Protein AF-A0AAE4JII9-F1 (afdb_monomer_lite)

Sequence (72 aa):
MSSSEAATGDARVLNLSAISGVDIEPAPDAAVCGASSCTTAEKLVRGVIDGVGQRVLCGRHMAALVKREVMG

Organism: NCBI:txid2950533

Radius of gyration: 12.1 Å; chains: 1; bounding box: 45×20×25 Å

Secondary structure (DSSP, 8-state):
----TTSHHHHHHHHHTTSTTEEEEE-TT-SS--STT----SSEEEEEETTTEEEEEEHHHHHHHHHHHH--

Foldseek 3Di:
DDDPPPPPQVVLQVVLCVAPQKDKDFDLVAQAAPDPPGRDRPQWIWMQGPPPGIGIHGSVVVSVVCCVPPVD

pLDDT: mean 81.28, std 15.41, range [44.16, 94.62]

Structure (mmCIF, N/CA/C/O backbone):
data_AF-A0AAE4JII9-F1
#
_entry.id   AF-A0AAE4JII9-F1
#
loop_
_atom_site.group_PDB
_atom_site.id
_atom_site.type_symbol
_atom_site.label_atom_id
_atom_site.label_alt_id
_atom_site.label_comp_id
_atom_site.label_asym_id
_atom_site.label_entity_id
_atom_site.label_seq_id
_atom_site.pdbx_PDB_ins_code
_atom_site.Cartn_x
_atom_site.Cartn_y
_atom_site.Cartn_z
_atom_site.occupancy
_atom_site.B_iso_or_equiv
_atom_site.auth_seq_id
_atom_site.auth_comp_id
_atom_site.auth_asym_id
_atom_site.auth_atom_id
_atom_site.pdbx_PDB_model_num
ATOM 1 N N . MET A 1 1 ? 32.888 1.570 2.401 1.00 44.28 1 MET A N 1
ATOM 2 C CA . MET A 1 1 ? 31.803 0.576 2.533 1.00 44.28 1 MET A CA 1
ATOM 3 C C . MET A 1 1 ? 30.629 1.275 3.201 1.00 44.28 1 MET A C 1
ATOM 5 O O . MET A 1 1 ? 30.682 1.443 4.407 1.00 44.28 1 MET A O 1
ATOM 9 N N . SER A 1 2 ? 29.634 1.750 2.448 1.00 50.94 2 SER A N 1
ATOM 10 C CA . SER A 1 2 ? 28.438 2.376 3.040 1.00 50.94 2 SER A CA 1
ATOM 11 C C . SER A 1 2 ? 27.232 2.124 2.148 1.00 50.94 2 SER A C 1
ATOM 13 O O . SER A 1 2 ? 27.052 2.796 1.139 1.00 50.94 2 SER A O 1
ATOM 15 N N . SER A 1 3 ? 26.419 1.135 2.501 1.00 44.16 3 SER A N 1
ATOM 16 C CA . SER A 1 3 ? 25.089 0.923 1.920 1.00 44.16 3 SER A CA 1
ATOM 17 C C . SER A 1 3 ? 24.238 0.178 2.949 1.00 44.16 3 SER A C 1
ATOM 19 O O . SER A 1 3 ? 23.992 -1.015 2.825 1.00 44.16 3 SER A O 1
ATOM 21 N N . SER A 1 4 ? 23.850 0.878 4.018 1.00 52.31 4 SER A N 1
ATOM 22 C CA . SER A 1 4 ? 23.017 0.328 5.104 1.00 52.31 4 SER A CA 1
ATOM 23 C C . SER A 1 4 ? 21.520 0.636 4.940 1.00 52.31 4 SER A C 1
ATOM 25 O O . SER A 1 4 ? 20.745 0.440 5.870 1.00 52.31 4 SER A O 1
ATOM 27 N N . GLU A 1 5 ? 21.065 1.077 3.766 1.00 47.53 5 GLU A N 1
ATOM 28 C CA . GLU A 1 5 ? 19.671 1.498 3.539 1.00 47.53 5 GLU A CA 1
ATOM 29 C C . GLU A 1 5 ? 18.781 0.376 2.978 1.00 47.53 5 GLU A C 1
ATOM 31 O O . GLU A 1 5 ? 17.927 0.595 2.124 1.00 47.53 5 GLU A O 1
ATOM 36 N N . ALA A 1 6 ? 18.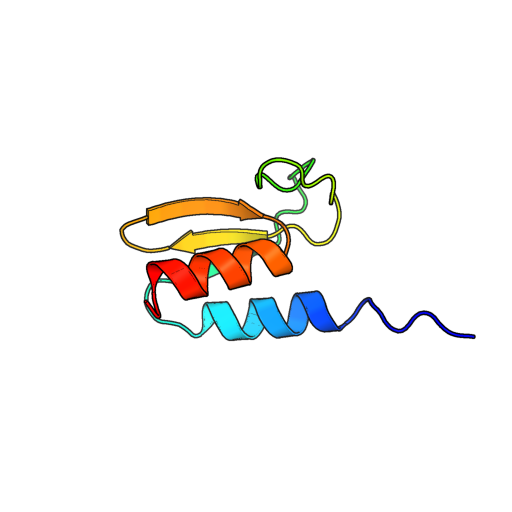980 -0.860 3.443 1.00 46.25 6 ALA A N 1
ATOM 37 C CA . ALA A 1 6 ? 18.160 -1.998 3.031 1.00 46.25 6 ALA A CA 1
ATOM 38 C C . ALA A 1 6 ? 17.280 -2.571 4.155 1.00 46.25 6 ALA A C 1
ATOM 40 O O . ALA A 1 6 ? 16.239 -3.149 3.850 1.00 46.25 6 ALA A O 1
ATOM 41 N N . ALA A 1 7 ? 17.642 -2.398 5.429 1.00 47.28 7 ALA A N 1
ATOM 42 C CA . ALA A 1 7 ? 16.989 -3.110 6.534 1.00 47.28 7 ALA A CA 1
ATOM 43 C C . ALA A 1 7 ? 15.746 -2.403 7.117 1.00 47.28 7 ALA A C 1
ATOM 45 O O . ALA A 1 7 ? 14.948 -3.016 7.820 1.00 47.28 7 ALA A O 1
ATOM 46 N N . THR A 1 8 ? 15.548 -1.114 6.837 1.00 50.41 8 THR A N 1
ATOM 47 C CA . THR A 1 8 ? 14.500 -0.300 7.482 1.00 50.41 8 THR A CA 1
ATOM 48 C C . THR A 1 8 ? 13.111 -0.448 6.859 1.00 50.41 8 THR A C 1
ATOM 50 O O . THR A 1 8 ? 12.121 -0.093 7.501 1.00 50.41 8 THR A O 1
ATOM 53 N N . GLY A 1 9 ? 13.021 -0.954 5.625 1.00 50.72 9 GLY A N 1
ATOM 54 C CA . GLY A 1 9 ? 11.748 -1.200 4.938 1.00 50.72 9 GLY A CA 1
ATOM 55 C C . GLY A 1 9 ? 10.992 -2.383 5.539 1.00 50.72 9 GLY A C 1
ATOM 56 O O . GLY A 1 9 ? 9.849 -2.222 5.961 1.00 50.72 9 GLY A O 1
ATOM 57 N N . ASP A 1 10 ? 11.663 -3.530 5.655 1.00 57.16 10 ASP A N 1
ATOM 58 C CA . ASP A 1 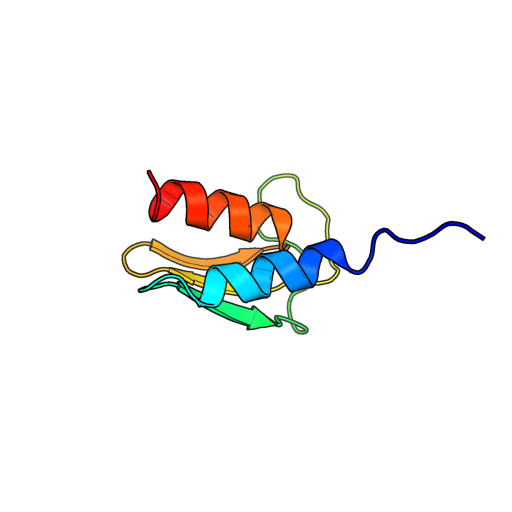10 ? 11.097 -4.774 6.188 1.00 57.16 10 ASP A CA 1
ATOM 59 C C . ASP A 1 10 ? 10.676 -4.653 7.653 1.00 57.16 10 ASP A C 1
ATOM 61 O O . ASP A 1 10 ? 9.548 -4.985 8.005 1.00 57.16 10 ASP A O 1
ATOM 65 N N . ALA A 1 11 ? 11.533 -4.086 8.510 1.00 56.97 11 ALA A N 1
ATOM 66 C CA . ALA A 1 11 ? 11.217 -3.937 9.931 1.00 56.97 11 ALA A CA 1
ATOM 67 C C . ALA A 1 11 ? 9.979 -3.055 10.176 1.00 56.97 11 ALA A C 1
ATOM 69 O O . ALA A 1 11 ? 9.209 -3.300 11.106 1.00 56.97 11 ALA A O 1
ATOM 70 N N . ARG A 1 12 ? 9.761 -2.027 9.341 1.00 62.66 12 ARG A N 1
ATOM 71 C CA . ARG A 1 12 ? 8.561 -1.184 9.434 1.00 62.66 12 ARG A CA 1
ATOM 72 C C . ARG A 1 12 ? 7.315 -1.923 8.979 1.00 62.66 12 ARG A C 1
ATOM 74 O O . ARG A 1 12 ? 6.293 -1.778 9.631 1.00 62.66 12 ARG A O 1
ATOM 81 N N . VAL A 1 13 ? 7.401 -2.710 7.909 1.00 63.28 13 VAL A N 1
ATOM 82 C CA . VAL A 1 13 ? 6.264 -3.499 7.424 1.00 63.28 13 VAL A CA 1
ATOM 83 C C . VAL A 1 13 ? 5.851 -4.560 8.443 1.00 63.28 13 VAL A C 1
ATOM 85 O O . VAL A 1 13 ? 4.670 -4.662 8.750 1.00 63.28 13 VAL A O 1
ATOM 88 N N . LEU A 1 14 ? 6.812 -5.271 9.036 1.00 63.53 14 LEU A N 1
ATOM 89 C CA . LEU A 1 14 ? 6.540 -6.291 10.054 1.00 63.53 14 LEU A CA 1
ATOM 90 C C . LEU A 1 14 ? 5.806 -5.726 11.283 1.00 63.53 14 LEU A C 1
ATOM 92 O O . LEU A 1 14 ? 4.967 -6.407 11.862 1.00 63.53 14 LEU A O 1
ATOM 96 N N . ASN A 1 15 ? 6.082 -4.474 11.667 1.00 70.44 15 ASN A N 1
ATOM 97 C CA . ASN A 1 15 ? 5.359 -3.812 12.760 1.00 70.44 15 ASN A CA 1
ATOM 98 C C . ASN A 1 15 ? 3.915 -3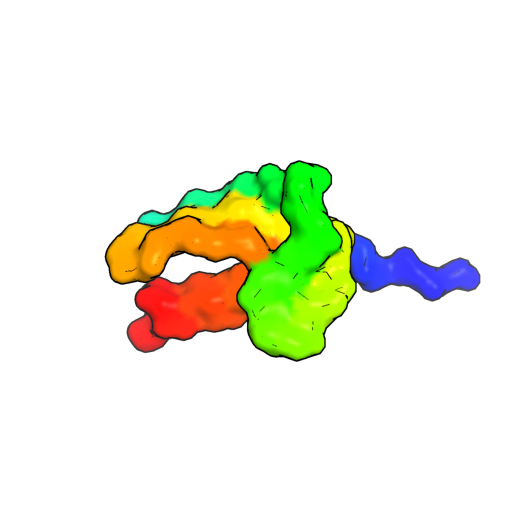.434 12.392 1.00 70.44 15 ASN A C 1
ATOM 100 O O . ASN A 1 15 ? 3.081 -3.307 13.282 1.00 70.44 15 ASN A O 1
ATOM 104 N N . LEU A 1 16 ? 3.606 -3.235 11.108 1.00 71.56 16 LEU A N 1
ATOM 105 C CA . LEU A 1 16 ? 2.260 -2.859 10.668 1.00 71.56 16 LEU A CA 1
ATOM 106 C C . LEU A 1 16 ? 1.302 -4.054 10.667 1.00 71.56 16 LEU A C 1
ATOM 108 O O . LEU A 1 16 ? 0.139 -3.867 10.999 1.00 71.56 16 LEU A O 1
ATOM 112 N N . SER A 1 17 ? 1.785 -5.266 10.376 1.00 72.25 17 SER A N 1
ATOM 113 C CA . SER A 1 17 ? 0.973 -6.495 10.439 1.00 72.25 17 SER A CA 1
ATOM 114 C C . SER A 1 17 ? 0.495 -6.844 11.857 1.00 72.25 17 SER A C 1
ATOM 116 O O . SER A 1 17 ? -0.345 -7.717 12.034 1.00 72.25 17 SER A O 1
ATOM 118 N N . ALA A 1 18 ? 1.043 -6.195 12.891 1.00 79.44 18 ALA A N 1
ATOM 119 C CA . ALA A 1 18 ? 0.583 -6.352 14.271 1.00 79.44 18 ALA A CA 1
ATOM 120 C C . ALA A 1 18 ? -0.657 -5.494 14.593 1.00 79.44 18 ALA A C 1
ATOM 122 O O . ALA A 1 18 ? -1.231 -5.620 15.675 1.00 79.44 18 ALA A O 1
ATOM 123 N N . ILE A 1 19 ? -1.057 -4.598 13.687 1.00 82.81 19 ILE A N 1
ATOM 124 C CA . ILE A 1 19 ? -2.224 -3.734 13.854 1.00 82.81 19 ILE A CA 1
ATOM 125 C C . ILE A 1 19 ? -3.473 -4.528 13.459 1.00 82.81 19 ILE A C 1
ATOM 127 O O . ILE A 1 19 ? -3.535 -5.105 12.378 1.00 82.81 19 ILE A O 1
ATOM 131 N N . SER A 1 20 ? -4.486 -4.559 14.329 1.00 85.50 20 SER A N 1
ATOM 132 C CA . SER A 1 20 ? -5.743 -5.255 14.033 1.00 85.50 20 SER A CA 1
ATOM 133 C C . SER A 1 20 ? -6.411 -4.687 12.777 1.00 85.50 20 SER A C 1
ATOM 135 O O . SER A 1 20 ? -6.572 -3.473 12.660 1.00 85.50 20 SER A O 1
ATOM 137 N N . GLY A 1 21 ? -6.803 -5.574 11.859 1.00 85.94 21 GLY A N 1
ATOM 138 C CA . GLY A 1 21 ? -7.395 -5.211 10.567 1.00 85.94 21 GLY A CA 1
ATOM 139 C C . GLY A 1 21 ? -6.377 -4.832 9.487 1.00 85.94 21 GLY A C 1
ATOM 140 O O . GLY A 1 21 ? -6.755 -4.201 8.501 1.00 85.94 21 GLY A O 1
ATOM 141 N N . VAL A 1 22 ? -5.095 -5.173 9.675 1.00 90.00 22 VAL A N 1
ATOM 142 C CA . VAL A 1 22 ? -4.022 -4.958 8.696 1.00 90.00 22 VAL A CA 1
ATOM 143 C C . VAL A 1 22 ? -3.255 -6.258 8.463 1.00 90.00 22 VAL A C 1
ATOM 145 O O . VAL A 1 22 ? -2.465 -6.678 9.304 1.00 90.00 22 VAL A O 1
ATOM 148 N N . ASP A 1 23 ? -3.416 -6.843 7.280 1.00 91.50 23 ASP A N 1
ATOM 149 C CA . ASP A 1 23 ? -2.600 -7.963 6.810 1.00 91.50 23 ASP A CA 1
ATOM 150 C C . ASP A 1 23 ? -1.587 -7.464 5.789 1.00 91.50 23 ASP A C 1
ATOM 152 O O . ASP A 1 23 ? -1.936 -6.715 4.875 1.00 91.50 23 ASP A O 1
ATOM 156 N N . ILE A 1 24 ? -0.320 -7.860 5.926 1.00 91.06 24 ILE A N 1
ATOM 157 C CA . ILE A 1 24 ? 0.720 -7.487 4.964 1.00 91.06 24 ILE A CA 1
ATOM 158 C C . ILE A 1 24 ? 1.594 -8.679 4.615 1.00 91.06 24 ILE A C 1
ATOM 160 O O . ILE A 1 24 ? 2.172 -9.326 5.487 1.00 91.06 24 ILE A O 1
ATOM 164 N N . GLU A 1 25 ? 1.753 -8.886 3.313 1.00 91.56 25 GLU A N 1
ATOM 165 C CA . GLU A 1 25 ? 2.507 -9.981 2.719 1.00 91.56 25 GLU A CA 1
ATOM 166 C C . GLU A 1 25 ? 3.512 -9.436 1.691 1.00 91.56 25 GLU A C 1
ATOM 168 O O . GLU A 1 25 ? 3.254 -8.408 1.052 1.00 91.56 25 GLU A O 1
ATOM 173 N N . PRO A 1 26 ? 4.654 -10.105 1.464 1.00 90.75 26 PRO A N 1
ATOM 174 C CA . PRO A 1 26 ? 5.522 -9.791 0.333 1.00 90.75 26 PRO A CA 1
ATOM 175 C C . PRO A 1 26 ? 4.782 -9.945 -1.006 1.00 90.75 26 PRO A C 1
ATOM 177 O O . PRO A 1 26 ? 4.063 -10.918 -1.213 1.00 90.75 26 PRO A O 1
ATOM 180 N N . ALA A 1 27 ? 5.003 -9.018 -1.942 1.00 90.69 27 ALA A N 1
ATOM 181 C CA . ALA A 1 27 ? 4.439 -9.063 -3.295 1.00 90.69 27 ALA A CA 1
ATOM 182 C C . ALA A 1 27 ? 5.557 -9.157 -4.350 1.00 90.69 27 ALA A C 1
ATOM 184 O O . ALA A 1 27 ? 5.838 -8.168 -5.032 1.00 90.69 27 ALA A O 1
ATOM 185 N N . PRO A 1 28 ? 6.242 -10.311 -4.476 1.00 86.44 28 PRO A N 1
ATOM 186 C CA . PRO A 1 28 ? 7.347 -10.474 -5.424 1.00 86.44 28 PRO A CA 1
ATOM 187 C C . PRO A 1 28 ? 6.885 -10.452 -6.890 1.00 86.44 28 PRO A C 1
ATOM 189 O O . PRO A 1 28 ? 7.695 -10.245 -7.786 1.00 86.44 28 PRO A O 1
ATOM 192 N N . ASP A 1 29 ? 5.592 -10.670 -7.130 1.00 89.06 29 ASP A N 1
ATOM 193 C CA . ASP A 1 29 ? 4.937 -10.626 -8.438 1.00 89.06 29 ASP A CA 1
ATOM 194 C C . ASP A 1 29 ? 4.620 -9.198 -8.912 1.00 89.06 29 ASP A C 1
ATOM 196 O O . ASP A 1 29 ? 4.259 -8.982 -10.070 1.00 89.06 29 ASP A O 1
ATOM 200 N N . ALA A 1 30 ? 4.743 -8.208 -8.029 1.00 89.19 30 ALA A N 1
ATOM 201 C CA . ALA A 1 30 ? 4.419 -6.832 -8.344 1.00 89.19 30 ALA A CA 1
ATOM 202 C C . ALA A 1 30 ? 5.546 -6.139 -9.119 1.00 89.19 30 ALA A C 1
ATOM 204 O O . ALA A 1 30 ? 6.705 -6.163 -8.718 1.00 89.19 30 ALA A O 1
ATOM 205 N N . ALA A 1 31 ? 5.186 -5.457 -10.208 1.00 89.00 31 ALA A N 1
ATOM 206 C CA . ALA A 1 31 ? 6.156 -4.743 -11.036 1.00 89.00 31 ALA A CA 1
ATOM 207 C C . ALA A 1 31 ? 6.603 -3.408 -10.416 1.00 89.00 31 ALA A C 1
ATOM 209 O O . ALA A 1 31 ? 7.778 -3.058 -10.481 1.00 89.00 31 ALA A O 1
ATOM 210 N N . VAL A 1 32 ? 5.665 -2.643 -9.845 1.00 92.44 32 VAL A N 1
ATOM 211 C CA . VAL A 1 32 ? 5.912 -1.309 -9.277 1.00 92.44 32 VAL A CA 1
ATOM 212 C C . VAL A 1 32 ? 4.944 -0.999 -8.136 1.00 92.44 32 VAL A C 1
ATOM 214 O O . VAL A 1 32 ? 3.839 -1.537 -8.059 1.00 92.44 32 VAL A O 1
ATOM 217 N N . CYS A 1 33 ? 5.349 -0.089 -7.257 1.00 93.88 33 CYS A N 1
ATOM 218 C CA . CYS A 1 33 ? 4.500 0.482 -6.221 1.00 93.88 33 CYS A CA 1
ATOM 219 C C . CYS A 1 33 ? 3.287 1.201 -6.837 1.00 93.88 33 CYS A C 1
ATOM 221 O O . CYS A 1 33 ? 3.444 2.090 -7.666 1.00 93.88 33 CYS A O 1
ATOM 223 N N . GLY A 1 34 ? 2.075 0.891 -6.366 1.00 92.69 34 GLY A N 1
ATOM 224 C CA . GLY A 1 34 ? 0.829 1.497 -6.854 1.00 92.69 34 GLY A CA 1
ATOM 225 C C . GLY A 1 34 ? 0.548 2.926 -6.366 1.00 92.69 34 GLY A C 1
ATOM 226 O O . GLY A 1 34 ? -0.526 3.459 -6.635 1.00 92.69 34 GLY A O 1
ATOM 227 N N . ALA A 1 35 ? 1.468 3.548 -5.623 1.00 91.00 35 ALA A N 1
ATOM 228 C CA . ALA A 1 35 ? 1.347 4.954 -5.241 1.00 91.00 35 ALA A CA 1
ATOM 229 C C . ALA A 1 35 ? 1.640 5.855 -6.445 1.00 91.00 35 ALA A C 1
ATOM 231 O O . ALA A 1 35 ? 2.664 5.686 -7.111 1.00 91.00 35 ALA A O 1
ATOM 232 N N . SER A 1 36 ? 0.781 6.850 -6.677 1.00 88.50 36 SER A N 1
ATOM 233 C CA . SER A 1 36 ? 0.982 7.845 -7.731 1.00 88.50 36 SER A CA 1
ATOM 234 C C . SER A 1 36 ? 2.383 8.451 -7.644 1.00 88.50 36 SER A C 1
ATOM 236 O O . SER A 1 36 ? 2.818 8.873 -6.571 1.00 88.50 36 SER A O 1
ATOM 238 N N . SER A 1 37 ? 3.080 8.488 -8.780 1.00 88.31 37 SER A N 1
ATOM 239 C CA . SER A 1 37 ? 4.429 9.058 -8.917 1.00 88.31 37 SER A CA 1
ATOM 240 C C . SER A 1 37 ? 5.559 8.269 -8.234 1.00 88.31 37 SER A C 1
ATOM 242 O O . SER A 1 37 ? 6.697 8.735 -8.223 1.00 88.31 37 SER A O 1
ATOM 244 N N . CYS A 1 38 ? 5.290 7.083 -7.678 1.00 91.00 38 CYS A N 1
ATOM 245 C CA . CYS A 1 38 ? 6.325 6.211 -7.130 1.00 91.00 38 CYS A CA 1
ATOM 246 C C . CYS A 1 38 ? 6.802 5.203 -8.180 1.00 91.00 38 CYS A C 1
ATOM 248 O O . CYS A 1 38 ? 6.004 4.482 -8.765 1.00 91.00 38 CYS A O 1
ATOM 250 N N . THR A 1 39 ? 8.116 5.118 -8.379 1.00 90.06 39 THR A N 1
ATOM 251 C CA . THR A 1 39 ? 8.747 4.181 -9.324 1.00 90.06 39 THR A CA 1
ATOM 252 C C . THR A 1 39 ? 9.460 3.019 -8.630 1.00 90.06 39 THR A C 1
ATOM 254 O O . THR A 1 39 ? 10.185 2.266 -9.273 1.00 90.06 39 THR A O 1
ATOM 257 N N . THR A 1 40 ? 9.291 2.862 -7.313 1.00 89.12 40 THR A N 1
ATOM 258 C CA . THR A 1 40 ? 9.909 1.763 -6.563 1.00 89.12 40 THR A CA 1
ATOM 259 C C . THR A 1 40 ? 9.357 0.424 -7.047 1.00 89.12 40 THR A C 1
ATOM 261 O O . THR A 1 40 ? 8.146 0.217 -7.005 1.00 89.12 40 THR A O 1
ATOM 264 N N . ALA A 1 41 ? 10.250 -0.474 -7.460 1.00 86.88 41 ALA A N 1
ATOM 265 C CA . ALA A 1 41 ? 9.934 -1.838 -7.894 1.00 86.88 41 ALA A CA 1
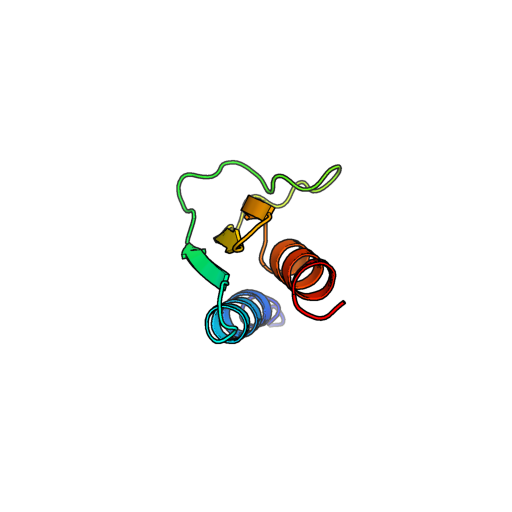ATOM 266 C C . ALA A 1 41 ? 10.415 -2.914 -6.902 1.00 86.88 41 ALA A C 1
ATOM 268 O O . ALA A 1 41 ? 10.090 -4.086 -7.039 1.00 86.88 41 ALA A O 1
ATOM 269 N N . GLU A 1 42 ? 11.188 -2.528 -5.888 1.00 84.31 42 GLU A N 1
ATOM 270 C CA . GLU A 1 42 ? 11.783 -3.458 -4.929 1.00 84.31 42 GLU A CA 1
ATOM 271 C C . GLU A 1 42 ? 11.039 -3.435 -3.592 1.00 84.31 42 GLU A C 1
ATOM 273 O O . GLU A 1 42 ? 10.501 -2.401 -3.183 1.00 84.31 42 GLU A O 1
ATOM 278 N N . LYS A 1 43 ? 11.055 -4.573 -2.881 1.00 86.56 43 LYS A N 1
ATOM 279 C CA . LYS A 1 43 ? 10.467 -4.724 -1.533 1.00 86.56 43 LYS A CA 1
ATOM 280 C C . LYS A 1 43 ? 9.011 -4.255 -1.481 1.00 86.56 43 LYS A C 1
ATOM 282 O O . LYS A 1 43 ? 8.593 -3.507 -0.590 1.00 86.56 43 LYS A O 1
ATOM 287 N N . LEU A 1 44 ? 8.263 -4.655 -2.505 1.00 91.50 44 LEU A N 1
ATOM 288 C CA . LEU A 1 44 ? 6.838 -4.405 -2.600 1.00 91.50 44 LEU A CA 1
ATOM 289 C C . LEU A 1 44 ? 6.086 -5.367 -1.695 1.00 91.50 44 LEU A C 1
ATOM 291 O O . LEU A 1 44 ? 6.465 -6.525 -1.517 1.00 91.50 44 LEU A O 1
ATOM 295 N N . VAL A 1 45 ? 5.013 -4.847 -1.122 1.00 93.25 45 VAL A N 1
ATOM 296 C CA . VAL A 1 45 ? 4.164 -5.565 -0.190 1.00 93.25 45 VAL A CA 1
ATOM 297 C C . VAL A 1 45 ? 2.716 -5.398 -0.604 1.00 93.25 45 VAL A C 1
ATOM 299 O O . VAL A 1 45 ? 2.296 -4.329 -1.061 1.00 93.25 45 VAL A O 1
ATOM 302 N N . ARG A 1 46 ? 1.955 -6.474 -0.461 1.00 94.12 46 ARG A N 1
ATOM 303 C CA . ARG A 1 46 ? 0.511 -6.507 -0.619 1.00 94.12 46 ARG A CA 1
ATOM 304 C C . ARG A 1 46 ? -0.082 -6.344 0.767 1.00 94.12 46 ARG A C 1
ATOM 306 O O . ARG A 1 46 ? 0.119 -7.197 1.620 1.00 94.12 46 ARG A O 1
ATOM 313 N N . GLY A 1 47 ? -0.744 -5.219 0.993 1.00 92.75 47 GLY A N 1
ATOM 314 C CA . GLY A 1 47 ? -1.444 -4.942 2.239 1.00 92.75 47 GLY A CA 1
ATOM 315 C C . GLY A 1 47 ? -2.945 -5.003 2.026 1.00 92.75 47 GLY A C 1
ATOM 316 O O . GLY A 1 47 ? -3.445 -4.448 1.043 1.00 92.75 47 GLY A O 1
ATOM 317 N N . VAL A 1 48 ? -3.646 -5.654 2.941 1.00 94.31 48 VAL A N 1
ATOM 318 C CA . VAL A 1 48 ? -5.100 -5.634 3.072 1.00 94.31 48 VAL A CA 1
ATOM 319 C C . VAL A 1 48 ? -5.421 -4.860 4.343 1.00 94.31 48 VAL A C 1
ATOM 321 O O . VAL A 1 48 ? -4.886 -5.166 5.403 1.00 94.31 48 VAL A O 1
ATOM 324 N N . ILE A 1 49 ? -6.249 -3.824 4.217 1.00 91.75 49 ILE A N 1
ATOM 325 C CA . ILE A 1 49 ? -6.726 -3.033 5.353 1.00 91.75 49 ILE A CA 1
ATOM 326 C C . ILE A 1 49 ? -8.248 -3.148 5.393 1.00 91.75 49 ILE A C 1
ATOM 328 O O . ILE A 1 49 ? -8.922 -2.835 4.402 1.00 91.75 49 ILE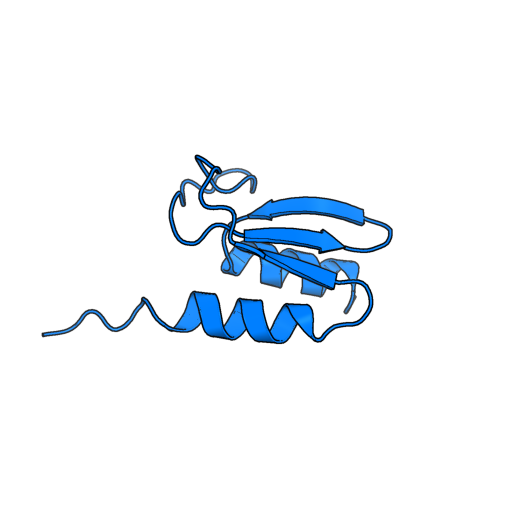 A O 1
ATOM 332 N N . ASP A 1 50 ? -8.787 -3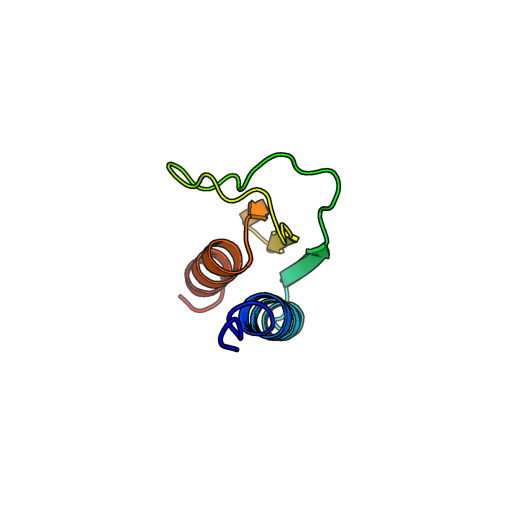.581 6.528 1.00 89.19 50 ASP A N 1
ATOM 333 C CA . ASP A 1 50 ? -10.226 -3.727 6.733 1.00 89.19 50 ASP A CA 1
ATOM 334 C C . ASP A 1 50 ? -10.957 -2.400 6.492 1.00 89.19 50 ASP A C 1
ATOM 336 O O . ASP A 1 50 ? -10.560 -1.340 6.969 1.00 89.19 50 ASP A O 1
ATOM 340 N N . GLY A 1 51 ? -12.030 -2.445 5.698 1.00 86.81 51 GLY A N 1
ATOM 341 C CA . GLY A 1 51 ? -12.808 -1.257 5.327 1.00 86.81 51 GLY A CA 1
ATOM 342 C C . GLY A 1 51 ? -12.198 -0.379 4.223 1.00 86.81 51 GLY A C 1
ATOM 343 O O . GLY A 1 51 ? -12.894 0.491 3.705 1.00 86.81 51 GLY A O 1
ATOM 344 N N . VAL A 1 52 ? -10.954 -0.632 3.798 1.00 88.31 52 VAL A N 1
ATOM 345 C CA . VAL A 1 52 ? -10.269 0.121 2.722 1.00 88.31 52 VAL A CA 1
ATOM 346 C C . VAL A 1 52 ? -10.013 -0.754 1.495 1.00 88.31 52 VAL A C 1
ATOM 348 O O . VAL A 1 52 ? -10.148 -0.301 0.355 1.00 88.31 52 VAL A O 1
ATOM 351 N N . GLY A 1 53 ? -9.639 -2.015 1.719 1.00 90.81 53 GLY A N 1
ATOM 352 C CA . GLY A 1 53 ? -9.328 -2.996 0.684 1.00 90.81 53 GLY A CA 1
ATOM 353 C C . GLY A 1 53 ? -7.830 -3.256 0.502 1.00 90.81 53 GLY A C 1
ATOM 354 O O . GLY A 1 53 ? -6.997 -2.915 1.340 1.00 90.81 53 GLY A O 1
ATOM 355 N N . GLN A 1 54 ? -7.493 -3.902 -0.616 1.00 94.06 54 GLN A N 1
ATOM 356 C CA . GLN A 1 54 ? -6.142 -4.380 -0.914 1.00 94.06 54 GLN A CA 1
ATOM 357 C C . GLN A 1 54 ? -5.348 -3.383 -1.769 1.00 94.06 54 GLN A C 1
ATOM 359 O O . GLN A 1 54 ? -5.841 -2.867 -2.776 1.00 94.06 54 GLN A O 1
ATOM 364 N N . ARG A 1 55 ? -4.076 -3.159 -1.425 1.00 93.44 55 ARG A N 1
ATOM 365 C CA . ARG A 1 55 ? -3.134 -2.319 -2.182 1.00 93.44 55 ARG A CA 1
ATOM 366 C C . ARG A 1 55 ? -1.762 -2.981 -2.261 1.00 93.44 55 ARG A C 1
ATOM 368 O O . ARG A 1 55 ? -1.322 -3.625 -1.316 1.00 93.44 55 ARG A O 1
ATOM 375 N N . VAL A 1 56 ? -1.057 -2.759 -3.368 1.00 94.62 56 VAL A N 1
ATOM 376 C CA . VAL A 1 56 ? 0.352 -3.147 -3.515 1.00 94.62 56 VAL A CA 1
ATOM 377 C C . VAL A 1 56 ? 1.213 -1.894 -3.521 1.00 94.62 56 VAL A C 1
ATOM 379 O O . VAL A 1 56 ? 1.082 -1.044 -4.402 1.00 94.62 56 VAL A O 1
ATOM 382 N N . LEU A 1 57 ? 2.069 -1.753 -2.514 1.00 93.75 57 LEU A N 1
ATOM 383 C CA . LEU A 1 57 ? 2.871 -0.554 -2.279 1.00 93.75 57 LEU A CA 1
ATOM 384 C C . LEU A 1 57 ? 4.271 -0.938 -1.801 1.00 93.75 57 LEU A C 1
ATOM 386 O O . LEU A 1 57 ? 4.488 -2.030 -1.286 1.00 93.75 57 LEU A O 1
ATOM 390 N N . CYS A 1 58 ? 5.231 -0.022 -1.913 1.00 92.19 58 CYS A N 1
ATOM 391 C CA . CYS A 1 58 ? 6.480 -0.159 -1.169 1.00 92.19 58 CYS A CA 1
ATOM 392 C C . CYS A 1 58 ? 6.236 0.093 0.330 1.00 92.19 58 CYS A C 1
ATOM 394 O O . CYS A 1 58 ? 5.293 0.800 0.705 1.00 92.19 58 CYS A O 1
ATOM 396 N N . GLY A 1 59 ? 7.117 -0.419 1.196 1.00 88.81 59 GLY A N 1
ATOM 397 C CA . GLY A 1 59 ? 6.945 -0.321 2.654 1.00 88.81 59 GLY A CA 1
ATOM 398 C C . GLY A 1 59 ? 6.722 1.106 3.181 1.00 88.81 59 GLY A C 1
ATOM 399 O O . GLY A 1 59 ? 5.947 1.312 4.114 1.00 88.81 59 GLY A O 1
ATOM 400 N N . ARG A 1 60 ? 7.317 2.126 2.541 1.00 89.75 60 ARG A N 1
ATOM 401 C CA . ARG A 1 60 ? 7.091 3.541 2.892 1.00 89.75 60 ARG A CA 1
ATOM 402 C C . ARG A 1 60 ? 5.638 3.972 2.672 1.00 89.75 60 ARG A C 1
ATOM 404 O O . ARG A 1 60 ? 5.060 4.610 3.548 1.00 89.75 60 ARG A O 1
ATOM 411 N N . HIS A 1 61 ? 5.072 3.673 1.504 1.00 93.12 61 HIS A N 1
ATOM 412 C CA . HIS A 1 61 ? 3.705 4.074 1.170 1.00 93.12 61 HIS A CA 1
ATOM 413 C C . HIS A 1 61 ? 2.672 3.214 1.896 1.00 93.12 61 HIS A C 1
ATOM 415 O O . HIS A 1 61 ? 1.642 3.748 2.293 1.00 93.12 61 HIS A O 1
ATOM 421 N N . MET A 1 62 ? 2.975 1.936 2.150 1.00 91.56 62 MET A N 1
ATOM 422 C CA . MET A 1 62 ? 2.127 1.087 2.987 1.00 91.56 62 MET A CA 1
ATOM 423 C C . MET A 1 62 ? 2.011 1.643 4.411 1.00 91.56 62 MET A C 1
ATOM 425 O O . MET A 1 62 ? 0.907 1.838 4.905 1.00 91.56 62 MET A O 1
ATOM 429 N N . ALA A 1 63 ? 3.133 2.012 5.040 1.00 89.12 63 ALA A N 1
ATOM 430 C CA . ALA A 1 63 ? 3.118 2.624 6.370 1.00 89.12 63 ALA A CA 1
ATOM 431 C C . ALA A 1 63 ? 2.328 3.941 6.412 1.00 89.12 63 ALA A C 1
ATOM 433 O O . ALA A 1 63 ? 1.610 4.207 7.373 1.00 89.12 63 ALA A O 1
ATOM 434 N N . ALA A 1 64 ? 2.449 4.767 5.369 1.00 89.50 64 ALA A N 1
ATOM 435 C CA . ALA A 1 64 ? 1.692 6.011 5.263 1.00 89.50 64 ALA A CA 1
ATOM 436 C C . ALA A 1 64 ? 0.182 5.766 5.099 1.00 89.50 64 ALA A C 1
ATOM 438 O O . ALA A 1 64 ? -0.609 6.501 5.687 1.00 89.50 64 ALA A O 1
ATOM 439 N N . LEU A 1 65 ? -0.204 4.742 4.328 1.00 89.75 65 LEU A N 1
ATOM 440 C CA . LEU A 1 65 ? -1.597 4.342 4.146 1.00 89.75 65 LEU A CA 1
ATOM 441 C C . LEU A 1 65 ? -2.189 3.820 5.457 1.00 89.75 65 LEU A C 1
ATOM 443 O O . LEU A 1 65 ? -3.178 4.367 5.923 1.00 89.75 65 LEU A O 1
ATOM 447 N N . VAL A 1 66 ? -1.547 2.841 6.098 1.00 89.25 66 VAL A N 1
ATOM 448 C CA . VAL A 1 66 ? -2.022 2.278 7.374 1.00 89.25 66 VAL A CA 1
ATOM 449 C C . VAL A 1 66 ? -2.162 3.366 8.439 1.00 89.25 66 VAL A C 1
ATOM 451 O O . VAL A 1 66 ? -3.183 3.445 9.114 1.00 89.25 66 VAL A O 1
ATOM 454 N N . LYS A 1 67 ? -1.183 4.274 8.546 1.00 88.62 67 LYS A N 1
ATOM 455 C CA . LYS A 1 67 ? -1.266 5.398 9.484 1.00 88.62 67 LYS A CA 1
ATOM 456 C C . LYS A 1 67 ? -2.470 6.306 9.214 1.00 88.62 67 LYS A C 1
ATOM 458 O O . LYS A 1 67 ? -3.053 6.807 10.166 1.00 88.62 67 LYS A O 1
ATOM 463 N N . ARG A 1 68 ? -2.817 6.547 7.947 1.00 87.88 68 ARG A N 1
ATOM 464 C CA . ARG A 1 68 ? -3.962 7.388 7.574 1.00 87.88 68 ARG A CA 1
ATOM 465 C C . ARG A 1 68 ? -5.292 6.713 7.892 1.00 87.88 68 ARG A C 1
ATOM 467 O O . ARG A 1 68 ? -6.180 7.374 8.407 1.00 87.88 68 ARG A O 1
ATOM 474 N N . GLU A 1 69 ? -5.425 5.444 7.531 1.00 89.44 69 GLU A N 1
ATOM 475 C CA . GLU A 1 69 ? -6.721 4.762 7.547 1.00 89.44 69 GLU A CA 1
ATOM 476 C C . GLU A 1 69 ? -7.042 4.123 8.904 1.00 89.44 69 GLU A C 1
ATOM 478 O O . GLU A 1 69 ? -8.207 4.011 9.261 1.00 89.44 69 GLU A O 1
ATOM 483 N N . VAL A 1 70 ? -6.023 3.713 9.670 1.00 85.19 70 VAL A N 1
ATOM 484 C CA . VAL A 1 70 ? -6.209 2.948 10.919 1.00 85.19 70 VAL A CA 1
ATOM 485 C C . VAL A 1 70 ? -5.880 3.762 12.170 1.00 85.19 70 VAL A C 1
ATOM 487 O O . VAL A 1 70 ? -6.461 3.534 13.225 1.00 85.19 70 VAL A O 1
ATOM 490 N N . MET A 1 71 ? -4.943 4.710 12.075 1.00 77.19 71 MET A N 1
ATOM 491 C CA . MET A 1 71 ? -4.498 5.532 13.214 1.00 77.19 71 MET A CA 1
ATOM 492 C C . MET A 1 71 ? -4.960 6.996 13.126 1.00 77.19 71 MET A C 1
ATOM 494 O O . MET A 1 71 ? -4.439 7.830 13.870 1.00 77.19 71 MET A O 1
ATOM 498 N N . GLY A 1 72 ? -5.836 7.307 12.165 1.00 62.59 72 GLY A N 1
ATOM 499 C CA . GLY A 1 72 ? -6.393 8.642 11.929 1.00 62.59 72 GLY A CA 1
ATOM 500 C C . GLY A 1 72 ? -7.330 9.113 13.030 1.00 62.59 72 GLY A C 1
ATOM 501 O O . GLY A 1 72 ? -7.994 8.257 13.653 1.00 62.59 72 GLY A O 1
#